Protein AF-A0A0N4YHE4-F1 (afdb_monomer)

Foldseek 3Di:
DDDDDPVFQFFAADPVRPDTHNPDDDDDPDPVQWDDWGFDDDDPPVDRTTDIDTDGDDDDPPPPPPPVPPDPPPPPDDDPVVVVVVVVVVD

Organism: 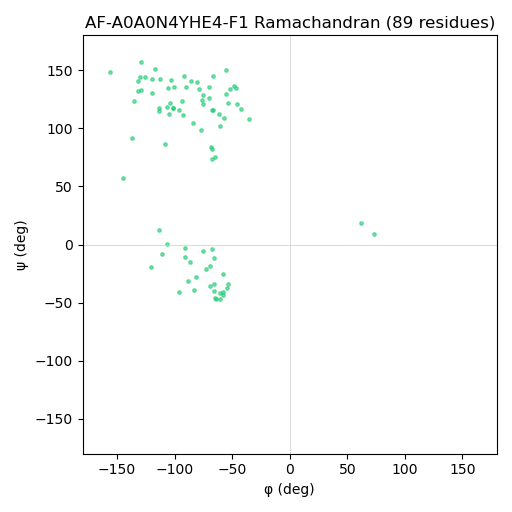Nippostrongylus brasiliensis (NCBI:txid27835)

Radius of gyration: 26.89 Å; Cα contacts (8 Å, |Δi|>4): 82; chains: 1; bounding box: 39×64×61 Å

Mean predicted aligned error: 14.72 Å

Nearest PDB structures (foldseek):
  2fdo-assembly1_A  TM=3.279E-01  e=1.548E+00  Archaeoglobus fulgidus DSM 4304

Secondary structure (DSSP, 8-state):
-----GGG---EE-TTSS-EE-------S-GGGEEEEEE-SS---SSSBPPEEEEE------------PPPP-------HHHHHHHHHHT-

Sequence (91 aa):
MFEKPSHRRWTWESPNGEERSDIDHVLVSRRWILFDVSVLPSFDTGSDHRLVRAKLTLKKKISKRDTHKPAPLGIPSFSSQELEQAIESYG

Structure (mmCIF, N/CA/C/O backbone):
data_AF-A0A0N4YHE4-F1
#
_entry.id   AF-A0A0N4YHE4-F1
#
loop_
_atom_site.group_PDB
_atom_site.id
_atom_site.type_symbol
_atom_site.label_atom_id
_atom_site.label_alt_id
_atom_site.label_comp_id
_atom_site.label_asym_id
_atom_site.label_entity_id
_atom_site.label_seq_id
_atom_site.pdbx_PDB_ins_code
_atom_site.Cartn_x
_atom_site.Cartn_y
_atom_site.Cartn_z
_atom_site.occupancy
_atom_site.B_iso_or_equiv
_atom_site.auth_seq_id
_atom_site.auth_comp_id
_atom_site.auth_asym_id
_atom_site.auth_atom_id
_atom_site.pdbx_PDB_model_num
ATOM 1 N N . MET A 1 1 ? -10.542 -19.919 -2.790 1.00 55.47 1 MET A N 1
ATOM 2 C CA . MET A 1 1 ? -9.502 -18.903 -2.511 1.00 55.47 1 MET A CA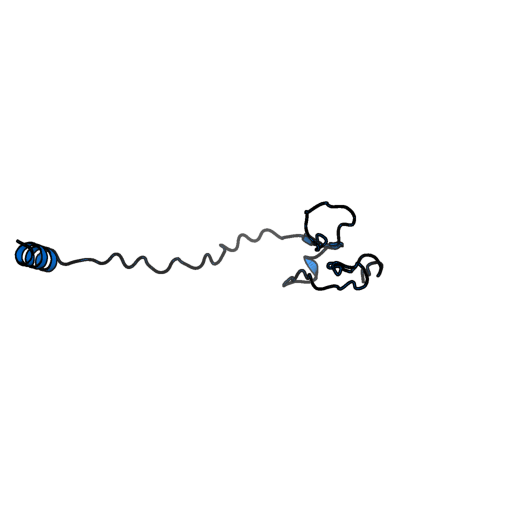 1
ATOM 3 C C . MET A 1 1 ? -9.445 -17.996 -3.730 1.00 55.47 1 MET A C 1
ATOM 5 O O . MET A 1 1 ? -9.462 -18.530 -4.827 1.00 55.47 1 MET A O 1
ATOM 9 N N . PHE A 1 2 ? -9.516 -16.672 -3.581 1.00 57.66 2 PHE A N 1
ATOM 10 C CA . PHE A 1 2 ? -9.434 -15.771 -4.737 1.00 57.66 2 PHE A CA 1
ATOM 11 C C . PHE A 1 2 ? -7.977 -15.668 -5.190 1.00 57.66 2 PHE A C 1
ATOM 13 O O . PHE A 1 2 ? -7.117 -15.335 -4.375 1.00 57.66 2 PHE A O 1
ATOM 20 N N . GLU A 1 3 ? -7.710 -15.965 -6.458 1.00 63.34 3 GLU A N 1
ATOM 21 C CA . GLU A 1 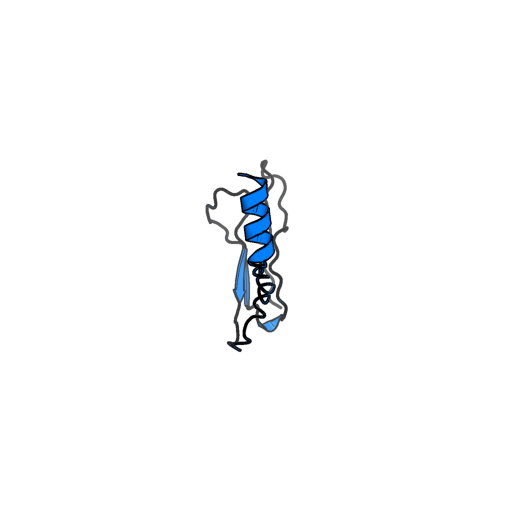3 ? -6.373 -15.930 -7.045 1.00 63.34 3 GLU A CA 1
ATOM 22 C C . GLU A 1 3 ? -6.346 -14.923 -8.195 1.00 63.34 3 GLU A C 1
ATOM 24 O O . GLU A 1 3 ? -7.239 -14.895 -9.043 1.00 63.34 3 GLU A O 1
ATOM 29 N N . LYS A 1 4 ? -5.347 -14.036 -8.189 1.00 67.88 4 LYS A N 1
ATOM 30 C CA . LYS A 1 4 ? -5.223 -12.984 -9.199 1.00 67.88 4 LYS A CA 1
ATOM 31 C C . LYS A 1 4 ? -4.365 -13.454 -10.366 1.00 67.88 4 LYS A C 1
ATOM 33 O O . LYS A 1 4 ? -3.357 -14.120 -10.131 1.00 67.88 4 LYS A O 1
ATOM 38 N N . PRO A 1 5 ? -4.692 -13.025 -11.598 1.00 73.81 5 PRO A N 1
ATOM 39 C CA . PRO A 1 5 ? -3.848 -13.276 -12.754 1.00 73.81 5 PRO A CA 1
ATOM 40 C C . PRO A 1 5 ? -2.427 -12.761 -12.514 1.00 73.81 5 PRO A C 1
ATOM 42 O O . PRO A 1 5 ? -2.233 -11.600 -12.142 1.00 73.81 5 PRO A O 1
ATOM 45 N N . SER A 1 6 ? -1.438 -13.616 -12.764 1.00 71.88 6 SER A N 1
ATOM 46 C CA . SER A 1 6 ? -0.019 -13.352 -12.503 1.00 71.88 6 SER A CA 1
ATOM 47 C C . SER A 1 6 ? 0.501 -12.070 -13.155 1.00 71.88 6 SER A C 1
ATOM 49 O O . SER A 1 6 ? 1.246 -11.320 -12.531 1.00 71.88 6 SER A O 1
ATOM 51 N N . HIS 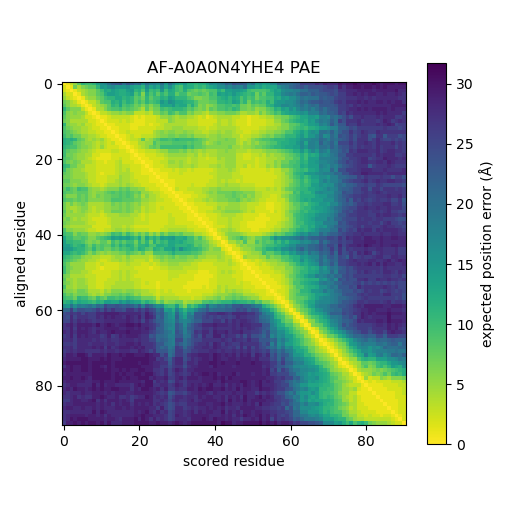A 1 7 ? 0.032 -11.773 -14.368 1.00 74.00 7 HIS A N 1
ATOM 52 C CA . HIS A 1 7 ? 0.449 -10.621 -15.170 1.00 74.00 7 HIS A CA 1
ATOM 53 C C . HIS A 1 7 ? 0.080 -9.247 -14.576 1.00 74.00 7 HIS A C 1
ATOM 55 O O . HIS A 1 7 ? 0.550 -8.224 -15.071 1.00 74.00 7 HIS A O 1
ATOM 61 N N . ARG A 1 8 ? -0.765 -9.191 -13.534 1.00 75.94 8 ARG A N 1
ATOM 62 C CA . ARG A 1 8 ? -1.197 -7.934 -12.886 1.00 75.94 8 ARG A CA 1
ATOM 63 C C . ARG A 1 8 ? -0.705 -7.778 -11.450 1.00 75.94 8 ARG A C 1
ATOM 65 O O . ARG A 1 8 ? -1.261 -6.951 -10.735 1.00 75.94 8 ARG A O 1
ATOM 72 N N . ARG A 1 9 ? 0.244 -8.605 -11.007 1.00 84.19 9 ARG A N 1
ATOM 73 C CA . ARG A 1 9 ? 0.690 -8.609 -9.605 1.00 84.19 9 ARG A CA 1
ATOM 74 C C . ARG A 1 9 ? 1.820 -7.628 -9.310 1.00 84.19 9 ARG A C 1
ATOM 76 O O . ARG A 1 9 ? 1.846 -7.099 -8.215 1.00 84.19 9 ARG A O 1
ATOM 83 N N . TRP A 1 10 ? 2.697 -7.364 -10.273 1.00 89.75 10 TRP A N 1
ATOM 84 C CA . TRP A 1 10 ? 3.845 -6.485 -10.063 1.00 89.75 10 TRP A CA 1
ATOM 85 C C . TRP A 1 10 ? 3.420 -5.031 -9.827 1.00 89.75 10 TRP A C 1
ATOM 87 O O . TRP A 1 10 ? 2.441 -4.550 -10.413 1.00 89.75 10 TRP A O 1
ATOM 97 N N . THR A 1 11 ? 4.176 -4.352 -8.972 1.00 91.69 11 THR A N 1
ATOM 98 C CA . THR A 1 11 ? 3.908 -2.988 -8.509 1.00 91.69 11 THR A CA 1
ATOM 99 C C . THR A 1 11 ? 5.038 -2.034 -8.852 1.00 91.69 11 THR A C 1
ATOM 101 O O . THR A 1 11 ? 4.787 -0.841 -8.956 1.00 91.69 11 THR A O 1
ATOM 104 N N . TRP A 1 12 ? 6.231 -2.553 -9.129 1.00 91.50 12 TRP A N 1
ATOM 105 C CA . TRP A 1 12 ? 7.384 -1.775 -9.552 1.00 91.50 12 TRP A CA 1
ATOM 106 C C . TRP A 1 12 ? 7.961 -2.320 -10.857 1.00 91.50 12 TRP A C 1
ATOM 108 O O . TRP A 1 12 ? 7.962 -3.535 -11.090 1.00 91.50 12 TRP A O 1
ATOM 118 N N . GLU A 1 13 ? 8.436 -1.411 -11.703 1.00 90.00 13 GLU A N 1
ATOM 119 C CA . GLU A 1 13 ? 9.143 -1.709 -12.943 1.00 90.00 13 GLU A CA 1
ATOM 120 C C . GLU A 1 13 ? 10.449 -0.918 -12.975 1.00 90.00 13 GLU A C 1
ATOM 122 O O . GLU A 1 13 ? 10.488 0.276 -12.684 1.00 90.00 13 GLU A O 1
ATOM 127 N N . SER A 1 14 ? 11.528 -1.611 -13.318 1.00 90.19 14 SER A N 1
ATOM 128 C CA . SER A 1 14 ? 12.841 -1.001 -13.517 1.00 90.19 14 SER A CA 1
ATOM 129 C C . SER A 1 14 ? 12.794 0.136 -14.554 1.00 90.19 14 SER A C 1
ATOM 131 O O . SER A 1 14 ? 12.011 0.065 -15.503 1.00 90.19 14 SER A O 1
ATOM 133 N N . PRO A 1 15 ? 13.661 1.164 -14.457 1.00 87.19 15 PRO A N 1
ATOM 134 C CA . PRO A 1 15 ? 13.666 2.283 -15.408 1.00 87.19 15 PRO A CA 1
ATOM 135 C C . PRO A 1 15 ? 13.880 1.878 -16.875 1.00 87.19 15 PRO A C 1
ATOM 137 O O . PRO A 1 15 ? 13.478 2.600 -17.783 1.00 87.19 15 PRO A O 1
ATOM 140 N N . ASN A 1 16 ? 14.525 0.733 -17.112 1.00 89.12 16 ASN A N 1
ATOM 141 C CA . ASN A 1 16 ? 14.745 0.157 -18.439 1.00 89.12 16 ASN A CA 1
ATOM 142 C C . ASN A 1 16 ? 13.629 -0.817 -18.877 1.00 89.12 16 ASN A C 1
ATOM 144 O O . ASN A 1 16 ? 13.670 -1.308 -20.002 1.00 89.12 16 ASN A O 1
ATOM 148 N N . GLY A 1 17 ? 12.637 -1.090 -18.023 1.00 85.62 17 GLY A N 1
ATOM 149 C CA . GLY A 1 17 ? 11.494 -1.957 -18.319 1.00 85.62 17 GLY A CA 1
ATOM 150 C C . GLY A 1 17 ? 11.805 -3.456 -18.362 1.00 85.62 17 GLY A C 1
ATOM 151 O O . GLY A 1 17 ? 10.955 -4.239 -18.787 1.00 85.62 17 GLY A O 1
ATOM 152 N N . GLU A 1 18 ? 13.005 -3.875 -17.956 1.00 89.00 18 GLU A N 1
ATOM 153 C CA . GLU A 1 18 ? 13.445 -5.274 -18.060 1.00 89.00 18 GLU A CA 1
ATOM 154 C C . GLU A 1 18 ? 12.951 -6.126 -16.890 1.00 89.00 18 GLU A C 1
ATOM 156 O O . GLU A 1 18 ? 12.537 -7.273 -17.068 1.00 89.00 18 GLU A O 1
ATOM 161 N N . GLU A 1 19 ? 12.967 -5.552 -15.689 1.00 89.62 19 GLU A N 1
ATOM 162 C CA . GLU A 1 19 ? 12.572 -6.218 -14.457 1.00 89.62 19 GLU A CA 1
ATOM 163 C C . GLU A 1 19 ? 11.291 -5.627 -13.871 1.00 89.62 19 GLU A C 1
ATOM 165 O O . GLU A 1 19 ? 11.060 -4.413 -13.892 1.00 89.62 19 GLU A O 1
ATOM 170 N N . ARG A 1 20 ? 10.465 -6.519 -13.318 1.00 90.50 20 ARG A N 1
ATOM 171 C CA . ARG A 1 20 ? 9.225 -6.201 -12.612 1.00 90.50 20 ARG A CA 1
ATOM 172 C C . ARG A 1 20 ? 9.180 -6.954 -11.295 1.00 90.50 20 ARG A C 1
ATOM 174 O O . ARG A 1 20 ? 9.363 -8.171 -11.281 1.00 90.50 20 ARG A O 1
ATOM 181 N N . SER A 1 21 ? 8.858 -6.253 -10.215 1.00 90.25 21 SER A N 1
ATOM 182 C CA . SER A 1 21 ? 8.781 -6.828 -8.871 1.00 90.25 21 SER A CA 1
ATOM 183 C C . SER A 1 21 ? 7.460 -6.481 -8.172 1.00 90.25 21 SER A C 1
ATOM 185 O O . SER A 1 21 ? 6.745 -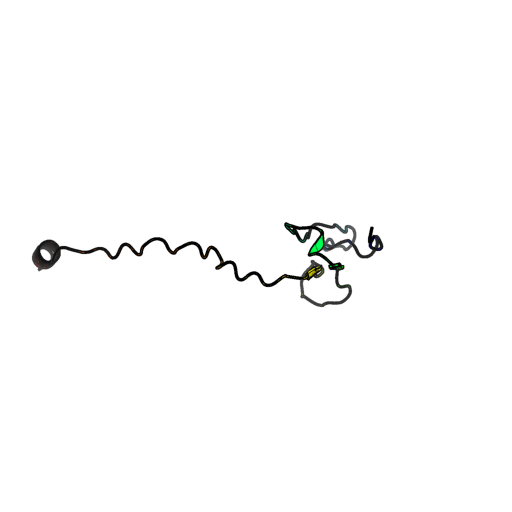5.547 -8.541 1.00 90.25 21 SER A O 1
ATOM 187 N N . ASP A 1 22 ? 7.083 -7.308 -7.197 1.00 91.38 22 ASP A N 1
ATOM 188 C CA . ASP A 1 22 ? 5.921 -7.125 -6.318 1.00 91.38 22 ASP A CA 1
ATOM 189 C C . ASP A 1 22 ? 6.448 -6.759 -4.928 1.00 91.38 22 ASP A C 1
ATOM 191 O O . ASP A 1 22 ? 6.736 -7.641 -4.119 1.00 91.38 22 ASP A O 1
ATOM 195 N N . ILE A 1 23 ? 6.678 -5.464 -4.707 1.00 91.81 23 ILE A N 1
ATOM 196 C CA . ILE A 1 23 ? 7.301 -4.934 -3.480 1.00 91.81 23 ILE A CA 1
ATOM 197 C C . ILE A 1 23 ? 6.325 -4.135 -2.610 1.00 91.81 23 ILE A C 1
ATOM 199 O O . ILE A 1 23 ? 6.645 -3.801 -1.470 1.00 91.81 23 ILE A O 1
ATOM 203 N N . ASP A 1 24 ? 5.120 -3.860 -3.114 1.00 90.31 24 ASP A N 1
ATOM 204 C CA . ASP A 1 24 ? 4.102 -3.094 -2.402 1.00 90.31 24 ASP A CA 1
ATOM 205 C C . ASP A 1 24 ? 3.010 -4.018 -1.852 1.00 90.31 24 ASP A C 1
ATOM 207 O O . ASP A 1 24 ? 2.308 -4.721 -2.585 1.00 90.31 24 ASP A O 1
ATOM 211 N N . HIS A 1 25 ? 2.811 -3.997 -0.533 1.00 89.50 25 HIS A N 1
ATOM 212 C CA . HIS A 1 25 ? 1.883 -4.906 0.139 1.00 89.50 25 HIS A CA 1
ATOM 213 C C . HIS A 1 25 ? 0.919 -4.180 1.078 1.00 89.50 25 HIS A C 1
ATOM 215 O O . HIS A 1 25 ? 1.276 -3.242 1.787 1.00 89.50 25 HIS A O 1
ATOM 221 N N . VAL A 1 26 ? -0.323 -4.672 1.138 1.00 89.62 26 VAL A N 1
ATOM 222 C CA . VAL A 1 26 ? -1.344 -4.190 2.079 1.00 89.62 26 VAL A CA 1
ATOM 223 C C . VAL A 1 26 ? -1.523 -5.206 3.201 1.00 89.62 26 VAL A C 1
ATOM 225 O O . VAL A 1 26 ? -2.046 -6.301 2.985 1.00 89.62 26 VAL A O 1
ATOM 228 N N . LEU A 1 27 ? -1.124 -4.830 4.417 1.00 91.19 27 LEU A N 1
ATOM 229 C CA . LEU A 1 27 ? -1.254 -5.671 5.606 1.00 91.19 27 LEU A CA 1
ATOM 230 C C . LEU A 1 27 ? -2.596 -5.435 6.306 1.00 91.19 27 LEU A C 1
ATOM 232 O O . LEU A 1 27 ? -3.026 -4.301 6.511 1.00 91.19 27 LEU A O 1
ATOM 236 N N . VAL A 1 28 ? -3.254 -6.522 6.711 1.00 87.06 28 VAL A N 1
ATOM 237 C CA . VAL A 1 28 ? -4.516 -6.480 7.461 1.00 87.06 28 VAL A CA 1
ATOM 238 C C . VAL A 1 28 ? -4.449 -7.399 8.673 1.00 87.06 28 VAL A C 1
ATOM 240 O O . VAL A 1 28 ? -3.951 -8.517 8.593 1.00 87.06 28 VAL A O 1
ATOM 243 N N . SER A 1 29 ? -5.013 -6.959 9.798 1.00 87.81 29 SER A N 1
ATOM 244 C CA . SER A 1 29 ? -5.049 -7.752 11.038 1.00 87.81 29 SER A CA 1
ATOM 245 C C . SER A 1 29 ? -6.033 -8.922 10.988 1.00 87.81 29 SER A C 1
ATOM 247 O O . SER A 1 29 ? -5.946 -9.852 11.786 1.00 87.81 29 SER A O 1
ATOM 249 N N . ARG A 1 30 ? -7.018 -8.869 10.083 1.00 87.12 30 ARG A N 1
ATOM 250 C CA . ARG A 1 30 ? -8.094 -9.857 9.970 1.00 87.12 30 ARG A CA 1
ATOM 251 C C . ARG A 1 30 ? -8.310 -10.213 8.504 1.00 87.12 30 ARG A C 1
ATOM 253 O O . ARG A 1 30 ? -8.620 -9.351 7.693 1.00 87.12 30 ARG A O 1
ATOM 260 N N . ARG A 1 31 ? -8.219 -11.496 8.152 1.00 85.38 31 ARG A N 1
ATOM 261 C CA . ARG A 1 31 ? -8.400 -11.960 6.761 1.00 85.38 31 ARG A CA 1
ATOM 262 C C . ARG A 1 31 ? -9.772 -11.574 6.189 1.00 85.38 31 ARG A C 1
ATOM 264 O O . ARG A 1 31 ? -9.864 -11.148 5.047 1.00 85.38 31 ARG A O 1
ATOM 271 N N . TRP A 1 32 ? -10.832 -11.689 6.990 1.00 86.06 32 TRP A N 1
ATOM 272 C CA . TRP A 1 32 ? -12.224 -11.498 6.553 1.00 86.06 32 TRP A CA 1
ATOM 273 C C . TRP A 1 32 ? -12.647 -10.038 6.337 1.00 86.06 32 TRP A C 1
ATOM 275 O O . TRP A 1 32 ? -13.771 -9.803 5.905 1.00 86.06 32 TRP A O 1
ATOM 285 N N . ILE A 1 33 ? -11.801 -9.050 6.660 1.00 90.44 33 ILE A N 1
ATOM 286 C CA . ILE A 1 33 ? -12.103 -7.645 6.332 1.00 90.44 33 ILE A CA 1
ATOM 287 C C . ILE A 1 33 ? -11.649 -7.271 4.920 1.00 90.44 33 ILE A C 1
ATOM 289 O O . ILE A 1 33 ? -12.074 -6.234 4.417 1.00 90.44 33 ILE A O 1
ATOM 293 N N . LEU A 1 34 ? -10.801 -8.090 4.291 1.00 89.94 34 LEU A N 1
ATOM 294 C CA . LEU A 1 34 ? -10.210 -7.834 2.984 1.00 89.94 34 LEU A CA 1
ATOM 295 C C . LEU A 1 34 ? -11.017 -8.523 1.879 1.00 89.94 34 LEU A C 1
ATOM 297 O O . LEU A 1 34 ? -11.079 -9.749 1.831 1.00 89.94 34 LEU A O 1
ATOM 301 N N . PHE A 1 35 ? -11.613 -7.732 0.987 1.00 89.56 35 PHE A N 1
ATOM 302 C CA . PHE A 1 35 ? -12.464 -8.232 -0.102 1.00 89.56 35 PHE A CA 1
ATOM 303 C C . PHE A 1 35 ? -11.702 -8.371 -1.414 1.00 89.56 35 PHE A C 1
ATOM 305 O O . PHE A 1 35 ? -11.901 -9.335 -2.146 1.00 89.56 35 PHE A O 1
ATOM 312 N N . ASP A 1 36 ? -10.846 -7.399 -1.725 1.00 89.38 36 ASP A N 1
ATOM 313 C CA . ASP A 1 36 ? -10.104 -7.348 -2.984 1.00 89.38 36 ASP A CA 1
ATOM 314 C C . ASP A 1 36 ? -8.827 -6.508 -2.832 1.00 89.38 36 ASP A C 1
ATOM 316 O O . ASP A 1 36 ? -8.811 -5.550 -2.063 1.00 89.38 36 ASP A O 1
ATOM 320 N N . VAL A 1 37 ? -7.775 -6.851 -3.580 1.00 88.62 37 VAL A N 1
ATOM 321 C CA . VAL A 1 37 ? -6.497 -6.108 -3.656 1.00 88.62 37 VAL A CA 1
ATOM 322 C C . VAL A 1 37 ? -6.015 -6.018 -5.099 1.00 88.62 37 VAL A C 1
ATOM 324 O O . VAL A 1 37 ? -5.365 -6.924 -5.596 1.00 88.62 37 VAL A O 1
A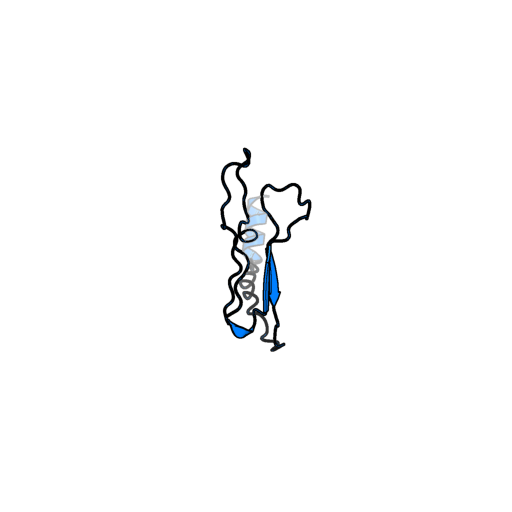TOM 327 N N . SER A 1 38 ? -6.352 -4.984 -5.848 1.00 90.19 38 SER A N 1
ATOM 328 C CA . SER A 1 38 ? -5.985 -4.882 -7.267 1.00 90.19 38 SER A CA 1
ATOM 329 C C . SER A 1 38 ? -4.865 -3.875 -7.493 1.00 90.19 38 SER A C 1
ATOM 331 O O . SER A 1 38 ? -4.994 -2.747 -7.025 1.00 90.19 38 SER A O 1
ATOM 333 N N . VAL A 1 39 ? -3.863 -4.226 -8.299 1.00 90.00 39 VAL A N 1
ATOM 334 C CA . VAL A 1 39 ? -2.975 -3.236 -8.922 1.00 90.00 39 VAL A CA 1
ATOM 335 C C . VAL A 1 39 ? -3.730 -2.558 -10.063 1.00 90.00 39 VAL A C 1
ATOM 337 O O . VAL A 1 39 ? -4.330 -3.234 -10.908 1.00 90.00 39 VAL A O 1
ATOM 340 N N . LEU A 1 40 ? -3.752 -1.228 -10.083 1.00 87.81 40 LEU A N 1
ATOM 341 C CA . LEU A 1 40 ? -4.407 -0.476 -11.148 1.00 87.81 40 LEU A CA 1
ATOM 342 C C . LEU A 1 40 ? -3.507 -0.438 -12.401 1.00 87.81 40 LEU A C 1
ATOM 344 O O . LEU A 1 40 ? -2.296 -0.253 -12.286 1.00 87.81 40 LEU A O 1
ATOM 348 N N . PRO A 1 41 ? -4.053 -0.695 -13.604 1.00 76.50 41 PRO A N 1
ATOM 349 C CA . PRO A 1 41 ? -3.253 -0.817 -14.825 1.00 76.50 41 PRO A CA 1
ATOM 350 C C . PRO A 1 41 ? -2.869 0.504 -15.492 1.00 76.50 41 PRO A C 1
ATOM 352 O O . PRO A 1 41 ? -1.855 0.534 -16.171 1.00 76.50 41 PRO A O 1
ATOM 355 N N . SER A 1 42 ? -3.659 1.564 -15.340 1.00 72.50 42 SER A N 1
ATOM 356 C CA . SER A 1 42 ? -3.537 2.768 -16.172 1.00 72.50 42 SER A CA 1
ATOM 357 C C . SER A 1 42 ? -3.845 4.028 -15.368 1.00 72.50 42 SER A C 1
ATOM 359 O O . SER A 1 42 ? -4.791 4.757 -15.669 1.00 72.50 42 SER A O 1
ATOM 361 N N . PHE A 1 43 ? -3.106 4.227 -14.282 1.00 77.56 43 PHE A N 1
ATOM 362 C CA . PHE A 1 43 ? -3.183 5.457 -13.508 1.00 77.56 43 PHE A CA 1
ATOM 363 C C . PHE A 1 43 ? -1.845 6.171 -13.641 1.00 77.56 43 PHE A C 1
ATOM 365 O O . PHE A 1 43 ? -0.831 5.630 -13.209 1.00 77.56 43 PHE A O 1
ATOM 372 N N . ASP A 1 44 ? -1.853 7.342 -14.272 1.00 74.50 44 ASP A N 1
ATOM 373 C CA . ASP A 1 44 ? -0.664 8.175 -14.396 1.00 74.50 44 ASP A CA 1
ATOM 374 C C . ASP A 1 44 ? -0.425 8.895 -13.064 1.00 74.50 44 ASP A C 1
ATOM 376 O O . ASP A 1 44 ? -1.105 9.861 -12.718 1.00 74.50 44 ASP A O 1
ATOM 380 N N . THR A 1 45 ? 0.477 8.335 -12.260 1.00 75.19 45 THR A N 1
ATOM 381 C CA . THR A 1 45 ? 0.942 8.920 -10.997 1.00 75.19 45 THR A CA 1
ATOM 382 C C . THR A 1 45 ? 2.173 9.805 -11.187 1.00 75.19 45 THR A C 1
ATOM 384 O O . THR A 1 45 ? 2.583 10.452 -10.225 1.00 75.19 45 THR A O 1
ATOM 387 N N . GLY A 1 46 ? 2.809 9.794 -12.367 1.00 82.25 46 GLY A N 1
ATOM 388 C CA . GLY A 1 46 ? 4.179 10.288 -12.530 1.00 82.25 46 GLY A CA 1
ATOM 389 C C . GLY A 1 46 ? 5.225 9.517 -11.705 1.00 82.25 46 GLY A C 1
ATOM 390 O O . GLY A 1 46 ? 6.302 10.051 -11.454 1.00 82.25 46 GLY A O 1
ATOM 391 N N . SER A 1 47 ? 4.913 8.295 -11.249 1.00 83.19 47 SER A N 1
ATOM 392 C CA . SER A 1 47 ? 5.815 7.416 -10.491 1.00 83.19 47 SER A CA 1
ATOM 393 C C . SER A 1 47 ? 6.096 6.126 -11.264 1.00 83.19 47 SER A C 1
ATOM 395 O O . SER A 1 47 ? 5.262 5.636 -12.020 1.00 83.19 47 SER A O 1
ATOM 397 N N . ASP A 1 48 ? 7.275 5.563 -11.023 1.00 85.12 48 ASP A N 1
ATOM 398 C CA . ASP A 1 48 ? 7.723 4.220 -11.406 1.00 85.12 48 ASP A CA 1
ATOM 399 C C . ASP A 1 48 ? 6.983 3.080 -10.669 1.00 85.12 48 ASP A C 1
ATOM 401 O O . ASP A 1 48 ? 7.168 1.903 -10.986 1.00 85.12 48 ASP A O 1
ATOM 405 N N . HIS A 1 49 ? 6.099 3.415 -9.721 1.00 88.19 49 HIS A N 1
ATOM 406 C CA . HIS A 1 49 ? 5.230 2.469 -9.026 1.00 88.19 49 HIS A CA 1
ATOM 407 C C . HIS A 1 49 ? 3.784 2.504 -9.533 1.00 88.19 49 HIS A C 1
ATOM 409 O O . HIS A 1 49 ? 3.166 3.554 -9.745 1.00 88.19 49 HIS A O 1
ATOM 415 N N . ARG A 1 50 ? 3.180 1.317 -9.616 1.00 89.38 50 ARG A N 1
ATOM 416 C CA . ARG A 1 50 ? 1.755 1.126 -9.888 1.00 89.38 50 ARG A CA 1
ATOM 417 C C . ARG A 1 50 ? 0.937 1.192 -8.608 1.00 89.38 50 ARG A C 1
ATOM 419 O O . ARG A 1 50 ? 1.276 0.601 -7.588 1.00 89.38 50 ARG A O 1
ATOM 426 N N . LEU A 1 51 ? -0.232 1.826 -8.692 1.00 91.00 51 LEU A N 1
ATOM 427 C CA . LEU A 1 51 ? -1.107 1.978 -7.534 1.00 91.00 51 LEU A CA 1
ATOM 428 C C . LEU A 1 51 ? -1.735 0.644 -7.100 1.00 91.00 51 LEU A C 1
ATOM 430 O O . LEU A 1 51 ? -2.445 -0.009 -7.873 1.00 91.00 51 LEU A O 1
ATOM 434 N N . VAL A 1 52 ? -1.569 0.294 -5.824 1.00 91.81 52 VAL A N 1
ATOM 435 C CA . VAL A 1 52 ? -2.244 -0.841 -5.182 1.00 91.81 52 VAL A CA 1
ATOM 436 C C . VAL A 1 52 ? -3.527 -0.367 -4.498 1.00 91.81 52 VAL A C 1
ATOM 438 O O . VAL A 1 52 ? -3.515 0.503 -3.632 1.00 91.81 52 VAL A O 1
ATOM 441 N N . ARG A 1 53 ? -4.667 -0.965 -4.858 1.00 91.19 53 ARG A N 1
ATOM 442 C CA . ARG A 1 53 ? -5.981 -0.657 -4.278 1.00 91.19 53 ARG A CA 1
ATOM 443 C C . ARG A 1 53 ? -6.519 -1.841 -3.487 1.00 91.19 53 ARG A C 1
ATOM 445 O O . ARG A 1 53 ? -6.870 -2.859 -4.080 1.00 91.19 53 ARG A O 1
ATOM 452 N N . ALA A 1 54 ? -6.709 -1.662 -2.182 1.00 91.94 54 ALA A N 1
ATOM 453 C CA . ALA A 1 54 ? -7.419 -2.614 -1.332 1.00 91.94 54 ALA A CA 1
ATOM 454 C C . ALA A 1 54 ? -8.866 -2.175 -1.062 1.00 91.94 54 ALA A C 1
ATOM 456 O O . ALA A 1 54 ? -9.132 -1.020 -0.733 1.00 91.94 54 ALA A O 1
ATOM 457 N N . LYS A 1 55 ? -9.808 -3.113 -1.166 1.00 92.44 55 LYS A N 1
ATOM 458 C CA . LYS A 1 55 ? -11.200 -2.949 -0.734 1.00 92.44 55 LYS A CA 1
ATOM 459 C C . LYS A 1 55 ? -11.386 -3.644 0.609 1.00 92.44 55 LYS A C 1
ATOM 461 O O . LYS A 1 55 ? -11.228 -4.863 0.713 1.00 92.44 55 LYS A O 1
ATOM 466 N N . LEU A 1 56 ? -11.732 -2.858 1.624 1.00 91.19 56 LEU A N 1
ATOM 467 C CA . LEU A 1 56 ? -11.879 -3.295 3.011 1.00 91.19 56 LEU A CA 1
ATOM 468 C C . LEU A 1 56 ? -13.313 -3.060 3.492 1.00 91.19 56 LEU A C 1
ATOM 470 O O . LEU A 1 56 ? -13.893 -2.019 3.191 1.00 91.19 56 LEU A O 1
ATOM 474 N N . THR A 1 57 ? -13.855 -3.970 4.304 1.00 89.56 57 THR A N 1
ATOM 475 C CA . THR A 1 57 ? -15.066 -3.693 5.094 1.00 89.56 57 TH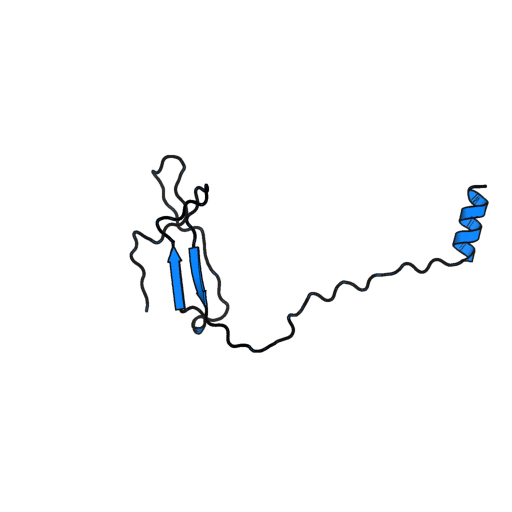R A CA 1
ATOM 476 C C . THR A 1 57 ? -14.697 -3.514 6.551 1.00 89.56 57 THR A C 1
ATOM 478 O O . THR A 1 57 ? -14.218 -4.435 7.215 1.00 89.56 57 THR A O 1
ATOM 481 N N . LEU A 1 58 ? -14.977 -2.325 7.071 1.00 84.69 58 LEU A N 1
ATOM 482 C CA . LEU A 1 58 ? -14.774 -1.990 8.470 1.00 84.69 58 LEU A CA 1
ATOM 483 C C . LEU A 1 58 ? -16.121 -2.059 9.187 1.00 84.69 58 LEU A C 1
ATOM 485 O O . LEU A 1 58 ? -17.040 -1.301 8.884 1.00 84.69 58 LEU A O 1
ATOM 489 N N . LYS A 1 59 ? -16.250 -2.958 10.168 1.00 78.25 59 LYS A N 1
ATOM 490 C CA . LYS A 1 59 ? -17.380 -2.897 11.100 1.00 78.25 59 LYS A CA 1
ATOM 491 C C . LYS A 1 59 ? -17.109 -1.758 12.076 1.00 78.25 59 LYS A C 1
ATOM 493 O O . LYS A 1 59 ? -16.097 -1.771 12.773 1.00 78.25 59 LYS A O 1
ATOM 498 N N . LYS A 1 60 ? -18.010 -0.778 12.127 1.00 68.06 60 LYS A N 1
ATOM 499 C CA . LYS A 1 60 ? -17.919 0.382 13.018 1.00 68.06 60 LYS A CA 1
ATOM 500 C C . LYS A 1 60 ? -18.098 -0.075 14.475 1.00 68.06 60 LYS A C 1
ATOM 502 O O . LYS A 1 60 ? -19.191 -0.023 15.018 1.00 68.06 60 LYS A O 1
ATOM 507 N N . LYS A 1 61 ? -17.030 -0.535 15.127 1.00 62.59 61 LYS A N 1
ATOM 508 C CA . LYS A 1 61 ? -16.886 -0.328 16.569 1.00 62.59 61 LYS A CA 1
ATOM 509 C C . LYS A 1 61 ? -16.090 0.955 16.700 1.00 62.59 61 LYS A C 1
ATOM 511 O O . LYS A 1 61 ? -14.928 0.992 16.311 1.00 62.59 61 LYS A O 1
ATOM 516 N N . ILE A 1 62 ? -16.728 2.013 17.193 1.00 54.62 62 ILE A N 1
ATOM 517 C CA . ILE A 1 62 ? -16.023 3.204 17.668 1.00 54.62 62 ILE A CA 1
ATOM 518 C C . ILE A 1 62 ? -15.262 2.756 18.923 1.00 54.62 62 ILE A C 1
ATOM 520 O O . ILE A 1 62 ? -15.673 3.017 20.046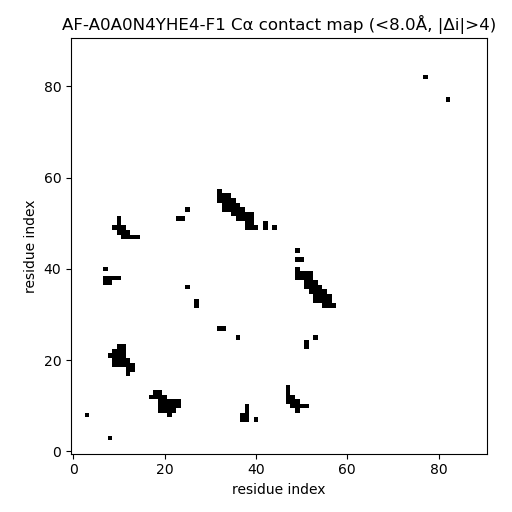 1.00 54.62 62 ILE A O 1
ATOM 524 N N . SER A 1 63 ? -14.180 1.998 18.762 1.00 59.19 63 SER A N 1
ATOM 525 C CA . SER A 1 63 ? -13.119 2.053 19.750 1.00 59.19 63 SER A CA 1
ATOM 526 C C . SER A 1 63 ? -12.563 3.452 19.586 1.00 59.19 63 SER A C 1
ATOM 528 O O . SER A 1 63 ? -12.091 3.786 18.493 1.00 59.19 63 SER A O 1
ATOM 530 N N . LYS A 1 64 ? -12.684 4.288 20.626 1.00 59.03 64 LYS A N 1
ATOM 531 C CA . LYS A 1 64 ? -11.871 5.500 20.727 1.00 59.03 64 LYS A CA 1
ATOM 532 C C . LYS A 1 64 ? -10.480 5.064 20.297 1.00 59.03 64 LYS A C 1
ATOM 534 O O . LYS A 1 64 ? -9.955 4.109 20.872 1.00 59.03 64 LYS A O 1
ATOM 539 N N . ARG A 1 65 ? -9.976 5.628 19.193 1.00 55.59 65 ARG A N 1
ATOM 540 C CA . ARG A 1 65 ? -8.589 5.382 18.812 1.00 55.59 65 ARG A CA 1
ATOM 541 C C . ARG A 1 65 ? -7.803 5.616 20.089 1.00 55.59 65 ARG A C 1
ATOM 543 O O . ARG A 1 65 ? -8.110 6.571 20.809 1.00 55.59 65 ARG A O 1
ATOM 550 N N . ASP A 1 66 ? -6.856 4.741 20.372 1.00 59.31 66 ASP A N 1
ATOM 551 C CA . ASP A 1 66 ? -5.770 5.102 21.262 1.00 59.31 66 ASP A CA 1
ATOM 552 C C . ASP A 1 66 ? -5.027 6.214 20.511 1.00 59.31 66 ASP A C 1
ATOM 554 O O . ASP A 1 66 ? -4.070 5.997 19.775 1.00 59.31 66 ASP A O 1
ATOM 558 N N . THR A 1 67 ? -5.614 7.414 20.506 1.00 61.28 67 THR A N 1
ATOM 559 C CA . THR A 1 67 ? -4.889 8.630 20.220 1.00 61.28 67 THR A CA 1
ATOM 560 C C . THR A 1 67 ? -3.820 8.564 21.272 1.00 61.28 67 THR A C 1
ATOM 562 O O . THR A 1 67 ? -4.180 8.635 22.451 1.00 61.28 67 THR A O 1
ATOM 565 N N . HIS A 1 68 ? -2.571 8.313 20.863 1.00 60.78 68 HIS A N 1
ATOM 566 C CA . HIS A 1 68 ? -1.415 8.498 21.725 1.00 60.78 68 HIS A CA 1
ATOM 567 C C . HIS A 1 68 ? -1.740 9.708 22.580 1.00 60.78 68 HIS A C 1
ATOM 569 O O . HIS A 1 68 ? -1.917 10.801 22.031 1.00 60.78 68 HIS A O 1
ATOM 575 N N . LYS A 1 69 ? -2.012 9.478 23.873 1.00 64.19 69 LYS A N 1
ATOM 576 C CA . LYS A 1 69 ? -2.335 10.585 24.761 1.00 64.19 69 LYS A CA 1
ATOM 577 C C . LYS A 1 69 ? -1.158 11.531 24.570 1.00 64.19 69 LYS A C 1
ATOM 579 O O . LYS A 1 69 ? -0.028 11.051 24.709 1.00 64.19 69 LYS A O 1
ATOM 584 N N . PRO A 1 70 ? -1.378 12.789 24.149 1.00 63.66 70 PRO A N 1
ATOM 585 C CA . PRO A 1 70 ? -0.264 13.710 24.062 1.00 63.66 70 PRO A CA 1
ATOM 586 C C . PRO A 1 70 ? 0.426 13.651 25.420 1.00 63.66 70 PRO A C 1
ATOM 588 O O . PRO A 1 70 ? -0.258 13.594 26.452 1.00 63.66 70 PRO A O 1
ATOM 591 N N . ALA A 1 71 ? 1.758 13.542 25.413 1.00 68.25 71 ALA A N 1
ATOM 592 C CA . ALA A 1 71 ? 2.515 13.634 26.651 1.00 68.25 71 ALA A CA 1
ATOM 593 C C . ALA A 1 71 ? 1.976 14.858 27.406 1.00 68.25 71 ALA A C 1
ATOM 595 O O . ALA A 1 71 ? 1.711 15.872 26.745 1.00 68.25 71 ALA A O 1
ATOM 596 N N . PRO A 1 72 ? 1.718 14.763 28.724 1.00 73.12 72 PRO A N 1
ATOM 597 C CA . PRO A 1 72 ? 1.267 15.913 29.488 1.00 73.12 72 PRO A CA 1
ATOM 598 C C . PRO A 1 72 ? 2.157 17.091 29.109 1.00 73.12 72 PRO A C 1
ATOM 600 O O . PRO A 1 72 ? 3.380 16.974 29.202 1.00 73.12 72 PRO A O 1
ATOM 603 N N . LEU A 1 73 ? 1.565 18.171 28.589 1.00 67.50 73 LEU A N 1
ATOM 604 C CA . LEU A 1 73 ? 2.307 19.400 28.354 1.00 67.50 73 LEU A CA 1
ATOM 605 C C . LEU A 1 73 ? 2.810 19.807 29.733 1.00 67.50 73 LEU A C 1
ATOM 607 O O . LEU A 1 73 ? 2.028 20.258 30.568 1.00 67.50 73 LEU A O 1
ATOM 611 N N . GLY A 1 74 ? 4.084 19.539 30.006 1.00 65.75 74 GLY A N 1
ATOM 612 C CA . GLY A 1 74 ? 4.756 20.032 31.191 1.00 65.75 74 GLY A CA 1
ATOM 613 C C . GLY A 1 74 ? 4.860 21.531 31.019 1.00 65.75 74 GLY A C 1
ATOM 614 O O . GLY A 1 74 ? 5.861 22.010 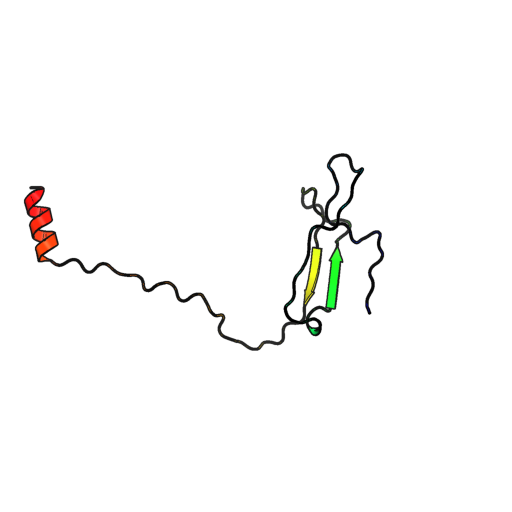30.500 1.00 65.75 74 GLY A O 1
ATOM 615 N N . ILE A 1 75 ? 3.789 22.254 31.349 1.00 70.94 75 ILE A N 1
ATOM 616 C CA . ILE A 1 75 ? 3.822 23.707 31.438 1.00 70.94 75 ILE A CA 1
ATOM 617 C C . ILE A 1 75 ? 4.844 23.982 32.540 1.00 70.94 75 ILE A C 1
ATOM 619 O O . ILE A 1 75 ? 4.589 23.595 33.685 1.00 70.94 75 ILE A O 1
ATOM 623 N N . PRO A 1 76 ? 6.013 24.561 32.226 1.00 66.62 76 PRO A N 1
ATOM 624 C CA . PRO A 1 76 ? 6.973 24.873 33.262 1.00 66.62 76 PRO A CA 1
ATOM 625 C C . PRO A 1 76 ? 6.343 25.961 34.132 1.00 66.62 76 PRO A C 1
ATOM 627 O O . PRO A 1 76 ? 6.036 27.052 33.649 1.00 66.62 76 PRO A O 1
ATOM 630 N N . SER A 1 77 ? 6.087 25.653 35.402 1.00 72.75 77 SER A N 1
ATOM 631 C CA . SER A 1 77 ? 5.732 26.666 36.389 1.00 72.75 77 SER A CA 1
ATOM 632 C C . SER A 1 77 ? 7.032 27.257 36.916 1.00 72.75 77 SER A C 1
ATOM 634 O O . SER A 1 77 ? 7.736 26.604 37.683 1.00 72.75 77 SER A O 1
ATOM 636 N N . PHE A 1 78 ? 7.367 28.463 36.477 1.00 74.75 78 PHE A N 1
ATOM 637 C CA . PHE A 1 78 ? 8.477 29.214 37.057 1.00 74.75 78 PHE A CA 1
ATOM 638 C C . PHE A 1 78 ? 8.010 29.892 38.346 1.00 74.75 78 PHE A C 1
ATOM 640 O O . PHE A 1 78 ? 6.884 30.397 38.403 1.00 74.75 78 PHE A O 1
ATOM 647 N N . SER A 1 79 ? 8.856 29.901 39.379 1.00 83.06 79 SER A N 1
ATOM 648 C CA . SER A 1 79 ? 8.594 30.701 40.575 1.00 83.06 79 SER A CA 1
ATOM 649 C C . SER A 1 79 ? 8.753 32.181 40.234 1.00 83.06 79 SER A C 1
ATOM 651 O O . SER A 1 79 ? 9.735 32.568 39.599 1.00 83.06 79 SER A O 1
ATOM 653 N N . SER A 1 80 ? 7.827 33.030 40.692 1.00 82.50 80 SER A N 1
ATOM 654 C CA . SER A 1 80 ? 7.948 34.487 40.525 1.00 82.50 80 SER A CA 1
ATOM 655 C C . SER A 1 80 ? 9.280 35.016 41.063 1.00 82.50 80 SER A C 1
ATOM 657 O O . SER A 1 80 ? 9.866 35.908 40.466 1.00 82.50 80 SER A O 1
ATOM 659 N N . GLN A 1 81 ? 9.797 34.404 42.132 1.00 86.44 81 GLN A N 1
ATOM 660 C CA . GLN A 1 81 ? 11.071 34.777 42.751 1.00 86.44 81 GLN A CA 1
ATOM 661 C C . GLN A 1 81 ? 12.269 34.515 41.828 1.00 86.44 81 GLN A C 1
ATOM 663 O O . GLN A 1 81 ? 13.187 35.324 41.763 1.00 86.44 81 GLN A O 1
ATOM 668 N N . GLU A 1 82 ? 12.263 33.396 41.097 1.00 85.00 82 GLU A N 1
ATOM 669 C CA . GLU A 1 82 ? 13.332 33.053 40.147 1.00 85.00 82 GLU A CA 1
ATOM 670 C C . GLU A 1 82 ? 13.313 33.999 38.940 1.00 85.00 82 GLU A C 1
ATOM 672 O O . GLU A 1 82 ? 14.360 34.391 38.428 1.00 85.00 82 GLU A O 1
ATOM 677 N N . LEU A 1 83 ? 12.113 34.400 38.511 1.00 80.94 83 LEU A N 1
ATOM 678 C CA . LEU A 1 83 ? 11.908 35.392 37.457 1.00 80.94 83 LEU A CA 1
ATOM 679 C C . LEU A 1 83 ? 12.419 36.774 37.872 1.00 80.94 83 LEU A C 1
ATOM 681 O O . LEU A 1 83 ? 13.128 37.415 37.100 1.00 80.94 83 LEU A O 1
ATOM 685 N N . GLU A 1 84 ? 12.093 37.210 39.089 1.00 88.62 84 GLU A N 1
ATOM 686 C CA . GLU A 1 84 ? 12.563 38.479 39.654 1.00 88.62 84 GLU A CA 1
ATOM 687 C C . GLU A 1 84 ? 14.093 38.510 39.763 1.00 88.62 84 GLU A C 1
ATOM 689 O O . GLU A 1 84 ? 14.714 39.451 39.271 1.00 88.62 84 GLU A O 1
ATOM 694 N N . GLN A 1 85 ? 14.711 37.448 40.294 1.00 89.62 85 GLN A N 1
ATOM 695 C CA . GLN A 1 85 ? 16.173 37.324 40.372 1.00 89.62 85 GLN A CA 1
ATOM 696 C C . GLN A 1 85 ? 16.844 37.355 38.996 1.00 89.62 85 GLN A C 1
ATOM 698 O O . GLN A 1 85 ? 17.884 37.990 38.823 1.00 89.62 85 GLN A O 1
ATOM 703 N N . ALA A 1 86 ? 16.265 36.676 38.002 1.00 85.12 86 ALA A N 1
ATOM 704 C CA . ALA A 1 86 ? 16.800 36.693 36.649 1.00 85.12 86 ALA A CA 1
ATOM 705 C C . ALA A 1 86 ? 16.729 38.104 36.048 1.00 85.12 86 ALA A C 1
ATOM 707 O O . ALA A 1 86 ? 17.727 38.576 35.514 1.00 85.12 86 ALA A O 1
ATOM 708 N N . ILE A 1 87 ? 15.591 38.795 36.173 1.00 88.38 87 ILE A N 1
ATOM 709 C CA . ILE A 1 87 ? 15.424 40.174 35.686 1.00 88.38 87 ILE A CA 1
ATOM 710 C C . ILE A 1 87 ? 16.451 41.108 36.338 1.00 88.38 87 ILE A C 1
ATOM 712 O O . ILE A 1 87 ? 17.070 41.901 35.634 1.00 88.38 87 ILE A O 1
ATOM 716 N N . GLU A 1 88 ? 16.675 40.975 37.646 1.00 88.88 88 GLU A N 1
ATOM 717 C CA . GLU A 1 88 ? 17.665 41.768 38.382 1.00 88.88 88 GLU A CA 1
ATOM 718 C C . GLU A 1 88 ? 19.105 41.470 37.936 1.00 88.88 88 GLU A C 1
ATOM 720 O O . GLU A 1 88 ? 19.923 42.376 37.856 1.00 88.88 88 GLU A O 1
ATOM 725 N N . SER A 1 89 ? 19.417 40.225 37.562 1.00 86.31 89 SER A N 1
ATOM 726 C CA . SER A 1 89 ? 20.757 39.854 37.078 1.00 86.31 89 SER A CA 1
ATOM 727 C C . SER A 1 89 ? 21.127 40.426 35.701 1.00 86.31 89 SER A C 1
ATOM 729 O O . SER A 1 89 ? 22.308 40.454 35.353 1.00 86.31 89 SER A O 1
ATOM 731 N N . TYR A 1 90 ? 20.137 40.861 34.913 1.00 74.75 90 TYR A N 1
ATOM 732 C CA . TYR A 1 90 ? 20.329 41.426 33.570 1.00 74.75 90 TYR A CA 1
ATOM 733 C C . TYR A 1 90 ? 20.136 42.954 33.507 1.00 74.75 90 TYR A C 1
ATOM 735 O O . TYR A 1 90 ? 20.239 43.515 32.412 1.00 74.75 90 TYR A O 1
ATOM 743 N N . GLY A 1 91 ? 19.837 43.612 34.634 1.00 63.19 91 GLY A N 1
ATOM 744 C CA . GLY A 1 91 ? 19.731 45.074 34.764 1.00 63.19 91 GLY A CA 1
ATOM 745 C C . GLY A 1 91 ? 21.014 45.704 35.285 1.00 63.19 91 GLY A C 1
ATOM 746 O O . GLY A 1 91 ? 21.361 46.794 34.779 1.00 63.19 91 GLY A O 1
#

Solvent-accessible surface area (backbone atoms only — not comparable to full-atom values): 6330 Å² total; per-residue (Å²): 132,93,78,77,67,74,94,54,60,54,28,37,48,44,97,84,66,82,49,72,41,70,82,77,80,87,90,71,98,50,77,88,34,58,78,46,75,45,52,54,91,83,74,91,73,92,55,68,56,49,55,75,44,74,44,70,62,80,80,88,68,86,64,76,70,84,62,74,71,72,73,78,81,76,73,81,81,76,55,69,66,61,52,50,52,51,57,61,75,76,108

pLDDT: mean 80.32, std 11.28, range [54.62, 92.44]

InterPro domains:
  IPR036691 Endonuclease/exonuclease/phosphatase superfamily [G3DSA:3.60.10.10] (1-56)
  IPR036691 Endonuclease/exonuclease/phosphatase superfamily [SSF56219] (5-56)